Protein AF-A0A256Z987-F1 (afdb_monomer_lite)

Foldseek 3Di:
DADFDVPVQVVVQVCLCVPQVAHWAQLCVVPPVRGRHIHDDPPDDPVVVVSNVVSVVVSVVVVVVVVPD

Radius of gyration: 12.44 Å; chains: 1; bounding box: 28×29×30 Å

pLDDT: mean 81.74, std 18.17, range [29.16, 95.81]

Secondary structure (DSSP, 8-state):
-----TTHHHHHHHHHHHHH----EEGGGG-GGGTT-EE----S-HHHHHHHHHHHHHHHHHHHHHTT-

Sequence (69 aa):
MCLAKRGILCEFCFALLEDEGVSTTPGSVFGESGEGHIRVSYATDLETLSEAVKKIKIFVDKYAHHKAS

Structure (mmCIF, N/CA/C/O backbone):
data_AF-A0A256Z987-F1
#
_entry.id   AF-A0A256Z987-F1
#
loop_
_atom_site.group_PDB
_atom_site.id
_atom_site.type_symbol
_atom_site.label_atom_id
_atom_site.label_alt_id
_atom_site.label_comp_id
_atom_site.label_asym_id
_atom_site.label_entity_id
_atom_site.label_seq_id
_atom_site.pdbx_PDB_ins_code
_atom_site.Cartn_x
_atom_site.Cartn_y
_atom_site.Cartn_z
_atom_site.occupancy
_atom_site.B_iso_or_equiv
_atom_site.auth_seq_id
_atom_site.auth_comp_id
_atom_site.auth_asym_id
_atom_site.auth_atom_id
_atom_site.pdbx_PDB_model_num
ATOM 1 N N . MET A 1 1 ? 6.034 -13.625 -1.598 1.00 34.19 1 MET A N 1
ATOM 2 C CA . MET A 1 1 ? 5.065 -14.369 -2.433 1.00 34.19 1 MET A CA 1
ATOM 3 C C . MET A 1 1 ? 4.978 -13.629 -3.761 1.00 34.19 1 MET A C 1
ATOM 5 O O . MET A 1 1 ? 4.491 -12.510 -3.776 1.00 34.19 1 MET A O 1
ATOM 9 N N . CYS A 1 2 ? 5.585 -14.175 -4.817 1.00 29.16 2 CYS A N 1
ATOM 10 C CA . CYS A 1 2 ? 5.795 -13.499 -6.102 1.00 29.16 2 CYS A CA 1
ATOM 11 C C . CYS A 1 2 ? 4.524 -13.579 -6.971 1.00 29.16 2 CYS A C 1
ATOM 13 O O . CYS A 1 2 ? 4.061 -14.680 -7.261 1.00 29.16 2 CYS A O 1
ATOM 15 N N . LEU A 1 3 ? 3.955 -12.440 -7.380 1.00 45.91 3 LEU A N 1
ATOM 16 C CA . LEU A 1 3 ? 2.828 -12.363 -8.325 1.00 45.91 3 LEU A CA 1
ATOM 17 C C . LEU A 1 3 ? 3.164 -11.381 -9.459 1.00 45.91 3 LEU A C 1
ATOM 19 O O . LEU A 1 3 ? 2.576 -10.309 -9.584 1.00 45.91 3 LEU A O 1
ATOM 23 N N . ALA A 1 4 ? 4.145 -11.742 -10.285 1.00 42.56 4 ALA A N 1
ATOM 24 C CA . ALA A 1 4 ? 4.511 -10.993 -11.482 1.00 42.56 4 ALA A CA 1
ATOM 25 C C . ALA A 1 4 ? 3.647 -11.429 -12.682 1.00 42.56 4 ALA A C 1
ATOM 27 O O . ALA A 1 4 ? 3.893 -12.441 -13.333 1.00 42.56 4 ALA A O 1
ATOM 28 N N . LYS A 1 5 ? 2.611 -10.641 -12.979 1.00 41.09 5 LYS A N 1
ATOM 29 C CA . LYS A 1 5 ? 2.053 -10.465 -14.328 1.00 41.09 5 LYS A CA 1
ATOM 30 C C . LYS A 1 5 ? 1.734 -8.978 -14.462 1.00 41.09 5 LYS A C 1
ATOM 32 O O . LYS A 1 5 ? 1.006 -8.451 -13.625 1.00 41.09 5 LYS A O 1
ATOM 37 N N . ARG A 1 6 ? 2.299 -8.330 -15.487 1.00 43.75 6 ARG A N 1
ATOM 38 C CA . ARG A 1 6 ? 2.407 -6.873 -15.769 1.00 43.75 6 ARG A CA 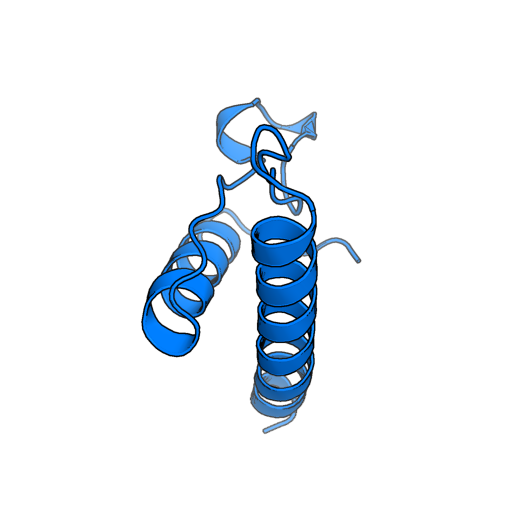1
ATOM 39 C C . ARG A 1 6 ? 1.129 -5.992 -15.694 1.00 43.75 6 ARG A C 1
ATOM 41 O O . ARG A 1 6 ? 1.203 -4.832 -16.068 1.00 43.75 6 ARG A O 1
ATOM 48 N N . GLY A 1 7 ? -0.000 -6.482 -15.175 1.00 52.94 7 GLY A N 1
ATOM 49 C CA . GLY A 1 7 ? -1.218 -5.701 -14.877 1.00 52.94 7 GLY A CA 1
ATOM 50 C C . GLY A 1 7 ? -1.776 -5.887 -13.455 1.00 52.94 7 GLY A C 1
ATOM 51 O O . GLY A 1 7 ? -2.335 -4.956 -12.889 1.00 52.94 7 GLY A O 1
ATOM 52 N N . ILE A 1 8 ? -1.522 -7.033 -12.816 1.00 65.19 8 ILE A N 1
ATOM 53 C CA . ILE A 1 8 ? -2.167 -7.428 -11.547 1.00 65.19 8 ILE A CA 1
ATOM 54 C C . ILE A 1 8 ? -1.694 -6.572 -10.366 1.00 65.19 8 ILE A C 1
ATOM 56 O O . ILE A 1 8 ? -2.437 -6.332 -9.421 1.00 65.19 8 ILE A O 1
ATOM 60 N N . LEU A 1 9 ? -0.439 -6.116 -10.392 1.00 74.69 9 LEU A N 1
ATOM 61 C CA . LEU A 1 9 ? 0.142 -5.406 -9.254 1.00 74.69 9 LEU A CA 1
ATOM 62 C C . LEU A 1 9 ? -0.311 -3.945 -9.175 1.00 74.69 9 LEU A C 1
ATOM 64 O O . LEU A 1 9 ? -0.483 -3.420 -8.080 1.00 74.69 9 LEU A O 1
ATOM 68 N N . CYS A 1 10 ? -0.539 -3.302 -10.324 1.00 81.81 10 CYS A N 1
ATOM 69 C CA . CYS A 1 10 ? -1.161 -1.982 -10.355 1.00 81.81 10 CYS A CA 1
ATOM 70 C C . CYS A 1 10 ? -2.601 -2.068 -9.847 1.00 81.81 10 CYS A C 1
ATOM 72 O O . CYS A 1 10 ? -2.975 -1.282 -8.986 1.00 81.81 10 CYS A O 1
ATOM 74 N N . GLU A 1 11 ? -3.369 -3.057 -10.311 1.00 86.12 11 GLU A N 1
ATOM 75 C CA . GLU A 1 11 ? -4.730 -3.311 -9.822 1.00 86.12 11 GLU A CA 1
ATOM 76 C C . GLU A 1 11 ? -4.751 -3.585 -8.314 1.00 86.12 11 GLU A C 1
ATOM 78 O O . GLU A 1 11 ? -5.582 -3.029 -7.610 1.00 86.12 11 GLU A O 1
ATOM 83 N N . PHE A 1 12 ? -3.788 -4.352 -7.793 1.00 88.25 12 PHE A N 1
ATOM 84 C CA . PHE A 1 12 ? -3.634 -4.563 -6.353 1.00 88.25 12 PHE A CA 1
ATOM 85 C C . PHE A 1 12 ? -3.390 -3.249 -5.596 1.00 88.25 12 PHE A C 1
ATOM 87 O O . PHE A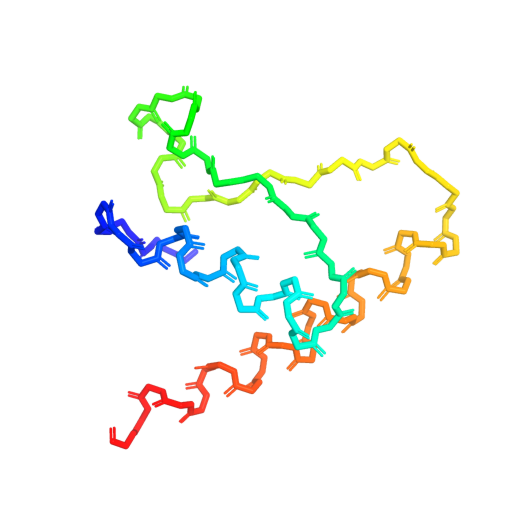 1 12 ? -4.030 -3.001 -4.577 1.00 88.25 12 PHE A O 1
ATOM 94 N N . CYS A 1 13 ? -2.476 -2.398 -6.077 1.00 90.12 13 CYS A N 1
ATOM 95 C CA . CYS A 1 13 ? -2.203 -1.100 -5.455 1.00 90.12 13 CYS A CA 1
ATOM 96 C C . CYS A 1 13 ? -3.426 -0.170 -5.494 1.00 90.12 13 CYS A C 1
ATOM 98 O O . CYS A 1 13 ? -3.663 0.542 -4.521 1.00 90.12 13 CYS A O 1
ATOM 100 N N . PHE A 1 14 ? -4.194 -0.183 -6.587 1.00 90.56 14 PHE A N 1
ATOM 101 C CA . PHE A 1 14 ? -5.436 0.582 -6.704 1.00 90.56 14 PHE A CA 1
ATOM 102 C C . PHE A 1 14 ? -6.528 0.048 -5.776 1.00 90.56 14 PHE A C 1
ATOM 104 O O . PHE A 1 14 ? -7.103 0.831 -5.033 1.00 90.56 14 PHE A O 1
ATOM 111 N N . ALA A 1 15 ? -6.755 -1.263 -5.737 1.00 91.56 15 ALA A N 1
ATOM 112 C CA . ALA A 1 15 ? -7.745 -1.870 -4.850 1.00 91.56 15 ALA A CA 1
ATOM 113 C C . ALA A 1 15 ? -7.413 -1.630 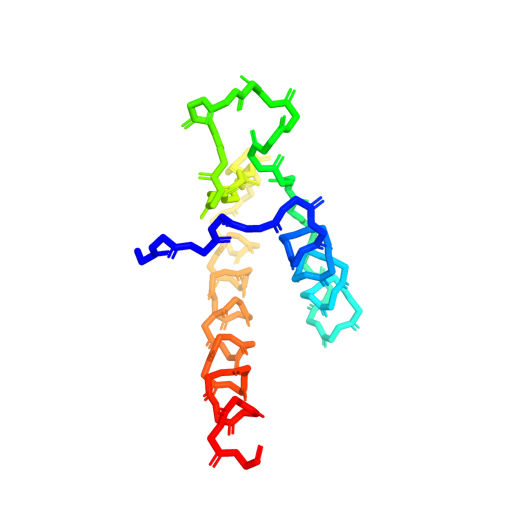-3.366 1.00 91.56 15 ALA A C 1
ATOM 115 O O . ALA A 1 15 ? -8.291 -1.284 -2.586 1.00 91.56 15 ALA A O 1
ATOM 116 N N . LEU A 1 16 ? -6.137 -1.717 -2.973 1.00 91.50 16 LEU A N 1
ATOM 117 C CA . LEU A 1 16 ? -5.706 -1.380 -1.611 1.00 91.50 16 LEU A CA 1
ATOM 118 C C . LEU A 1 16 ? -5.972 0.098 -1.263 1.00 91.50 16 LEU A C 1
ATOM 120 O O . LEU A 1 16 ? -6.299 0.429 -0.118 1.00 91.50 16 LEU A O 1
ATOM 124 N N . LEU A 1 17 ? -5.823 0.990 -2.244 1.00 92.88 17 LEU A N 1
ATOM 125 C CA . LEU A 1 17 ? -6.134 2.404 -2.084 1.00 92.88 17 LEU A CA 1
ATOM 126 C C . LEU A 1 17 ? -7.646 2.644 -1.976 1.00 92.88 17 LEU A C 1
ATOM 128 O O . LEU A 1 17 ? -8.055 3.419 -1.118 1.00 92.88 17 LEU A O 1
ATOM 132 N N . GLU A 1 18 ? -8.461 1.997 -2.807 1.00 92.81 18 GLU A N 1
ATOM 133 C CA . GLU A 1 18 ? -9.922 2.151 -2.794 1.00 92.81 18 GLU A CA 1
ATOM 134 C C . GLU A 1 18 ? -10.561 1.551 -1.534 1.00 92.81 18 GLU A C 1
ATOM 136 O O . GLU A 1 18 ? -11.368 2.219 -0.888 1.00 92.81 18 GLU A O 1
ATOM 141 N N . ASP A 1 19 ? -10.162 0.339 -1.145 1.00 92.56 19 ASP A N 1
ATOM 142 C CA . ASP A 1 19 ? -10.798 -0.395 -0.046 1.00 92.56 19 ASP A CA 1
ATOM 143 C C . ASP A 1 19 ? -10.364 0.108 1.332 1.00 92.56 19 ASP A C 1
ATOM 145 O O . ASP A 1 19 ? -11.176 0.216 2.252 1.00 92.56 19 ASP A O 1
ATOM 149 N N . GLU A 1 20 ? -9.071 0.392 1.504 1.00 94.44 20 GLU A N 1
ATOM 150 C CA . GLU A 1 20 ? -8.505 0.689 2.824 1.00 94.44 20 GLU A CA 1
ATOM 151 C C . GLU A 1 20 ? -7.904 2.103 2.930 1.00 94.44 20 GLU A C 1
ATOM 153 O O . GLU A 1 20 ? -7.512 2.547 4.021 1.00 94.44 20 GLU A O 1
ATOM 158 N N . GLY A 1 21 ? -7.827 2.843 1.819 1.00 93.69 21 GLY A N 1
ATOM 159 C CA . GLY A 1 21 ? -7.244 4.185 1.786 1.00 93.69 21 GLY A CA 1
ATOM 160 C C . GLY A 1 21 ? -5.719 4.195 1.905 1.00 93.69 21 GLY A C 1
ATOM 161 O O . GLY A 1 21 ? -5.157 5.186 2.370 1.00 93.69 21 GLY A O 1
ATOM 162 N N . VAL A 1 22 ? -5.033 3.102 1.546 1.00 93.44 22 VAL A N 1
ATOM 163 C CA . VAL A 1 22 ? -3.570 2.994 1.674 1.00 93.44 22 VAL 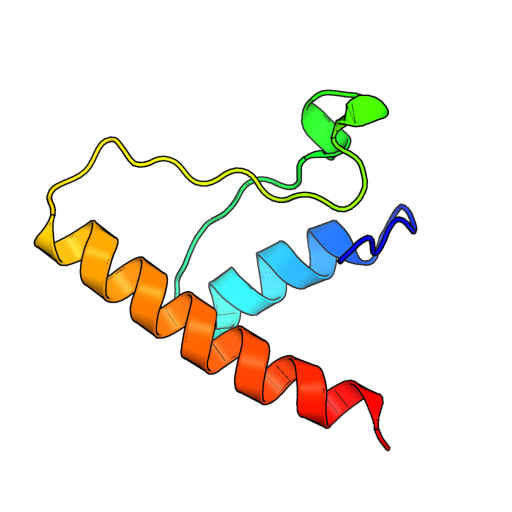A CA 1
ATOM 164 C C . VAL A 1 22 ? -2.900 3.088 0.306 1.00 93.44 22 VAL A C 1
ATOM 166 O O . VAL A 1 22 ? -2.963 2.170 -0.508 1.00 93.44 22 VAL A O 1
ATOM 169 N N . SER A 1 23 ? -2.197 4.196 0.065 1.00 93.19 23 SER A N 1
ATOM 170 C CA . SER A 1 23 ? -1.428 4.389 -1.168 1.00 93.19 23 SER A CA 1
ATOM 171 C C . SER A 1 23 ? -0.096 3.641 -1.118 1.00 93.19 23 SER A C 1
ATOM 173 O O . SER A 1 23 ? 0.684 3.780 -0.174 1.00 93.19 23 SER A O 1
ATOM 175 N N . THR A 1 24 ? 0.185 2.859 -2.159 1.00 92.56 24 THR A N 1
ATOM 176 C CA . THR A 1 24 ? 1.448 2.128 -2.326 1.00 92.56 24 THR A CA 1
ATOM 177 C C . THR A 1 24 ? 1.959 2.275 -3.753 1.00 92.56 24 THR A C 1
ATOM 179 O O . THR A 1 24 ? 1.207 2.605 -4.668 1.00 92.56 24 THR A O 1
ATOM 182 N N . THR A 1 25 ? 3.261 2.073 -3.960 1.00 91.06 25 THR A N 1
ATOM 183 C CA . THR A 1 25 ? 3.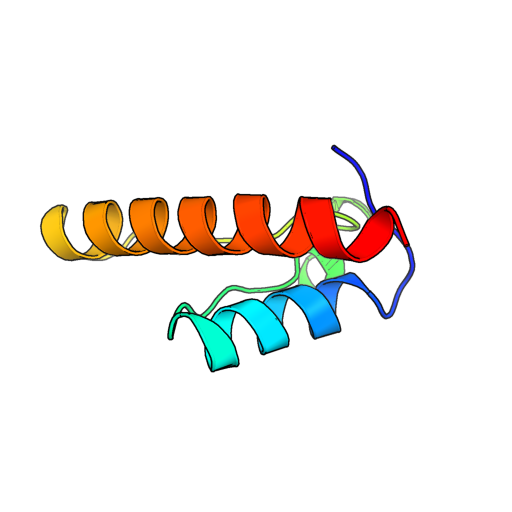856 2.153 -5.301 1.00 91.06 25 THR A CA 1
ATOM 184 C C . THR A 1 25 ? 4.129 0.745 -5.834 1.00 91.06 25 THR A C 1
ATOM 186 O O . THR A 1 25 ? 4.833 -0.009 -5.156 1.00 91.06 25 THR A O 1
ATOM 189 N N . PRO A 1 26 ? 3.654 0.375 -7.037 1.00 90.75 26 PRO A N 1
ATOM 190 C CA . PRO A 1 26 ? 4.003 -0.907 -7.635 1.00 90.75 26 PRO A CA 1
ATOM 191 C C . PRO A 1 26 ? 5.501 -0.942 -7.950 1.00 90.75 26 PRO A C 1
ATOM 193 O O . PRO A 1 26 ? 6.055 -0.008 -8.522 1.00 90.75 26 PRO A O 1
ATOM 196 N N . GLY A 1 27 ? 6.172 -2.028 -7.582 1.00 88.19 27 GLY A N 1
ATOM 197 C CA . GLY A 1 27 ? 7.620 -2.178 -7.704 1.00 88.19 27 GLY A CA 1
ATOM 198 C C . GLY A 1 27 ? 8.117 -2.207 -9.149 1.00 88.19 27 GLY A C 1
ATOM 199 O O . GLY A 1 27 ? 9.265 -1.856 -9.402 1.00 88.19 27 GLY A O 1
ATOM 200 N N . SER A 1 28 ? 7.239 -2.513 -10.109 1.00 86.31 28 SER A N 1
ATOM 201 C CA . SER A 1 28 ? 7.545 -2.489 -11.544 1.00 86.31 28 SER A CA 1
ATOM 202 C C . SER A 1 28 ? 8.026 -1.122 -12.045 1.00 86.31 28 SER A C 1
ATOM 204 O O . SER A 1 28 ? 8.728 -1.062 -13.051 1.00 86.31 28 SER A O 1
ATOM 206 N N . VAL A 1 29 ? 7.705 -0.021 -11.349 1.00 87.38 29 VAL A N 1
ATOM 207 C CA . VAL A 1 29 ? 8.225 1.316 -11.700 1.00 87.38 29 VAL A CA 1
ATOM 208 C C . VAL A 1 29 ? 9.723 1.470 -11.408 1.00 87.38 29 VAL A C 1
ATOM 210 O O . VAL A 1 29 ? 10.347 2.395 -11.916 1.00 87.38 29 VAL A O 1
ATOM 213 N N . PHE A 1 30 ? 10.306 0.570 -10.610 1.00 87.06 30 PHE A N 1
ATOM 214 C CA . PHE A 1 30 ? 11.735 0.539 -10.278 1.00 87.06 30 PHE A CA 1
ATOM 215 C C . PHE A 1 30 ? 12.528 -0.452 -11.148 1.00 87.06 30 PHE A C 1
ATOM 217 O O . PHE A 1 30 ? 13.699 -0.708 -10.875 1.00 87.06 30 PHE A O 1
ATOM 224 N N . GLY A 1 31 ? 11.910 -0.993 -12.203 1.00 85.62 31 GLY A N 1
ATOM 225 C CA . GLY A 1 31 ? 12.517 -1.953 -13.123 1.00 85.62 31 GLY A CA 1
ATOM 226 C C . GLY A 1 31 ? 12.107 -3.400 -12.851 1.00 85.62 31 GLY A C 1
ATOM 227 O O . GLY A 1 31 ? 11.321 -3.691 -11.949 1.00 85.62 31 GLY A O 1
ATOM 228 N N . GLU A 1 32 ? 12.652 -4.319 -13.649 1.00 84.62 32 GLU A N 1
ATOM 229 C CA . GLU A 1 32 ? 12.267 -5.740 -13.640 1.00 84.62 32 GLU A CA 1
ATOM 230 C C . GLU A 1 32 ? 12.505 -6.413 -12.282 1.00 84.62 32 GLU A C 1
ATOM 232 O O . GLU A 1 32 ? 11.690 -7.213 -11.831 1.00 84.62 32 GLU A O 1
ATOM 237 N N . SER A 1 33 ? 13.561 -6.014 -11.567 1.00 85.00 33 SER A N 1
ATOM 238 C CA . SER A 1 33 ? 13.861 -6.510 -10.217 1.00 85.00 33 SER A CA 1
ATOM 239 C C . SER A 1 33 ? 12.784 -6.170 -9.178 1.00 85.00 33 SER A C 1
ATOM 241 O O . SER A 1 33 ? 12.749 -6.782 -8.113 1.00 85.00 33 SER A O 1
ATOM 243 N N . GLY A 1 34 ? 11.922 -5.188 -9.457 1.00 80.94 34 GLY A N 1
ATOM 244 C CA . GLY A 1 34 ? 10.797 -4.802 -8.608 1.00 80.94 34 GLY A CA 1
ATOM 245 C C . GLY A 1 34 ? 9.468 -5.452 -9.002 1.00 80.94 34 GLY A C 1
ATOM 246 O O . GLY A 1 34 ? 8.451 -5.199 -8.352 1.00 80.94 34 GLY A O 1
ATOM 247 N N . GLU A 1 35 ? 9.429 -6.289 -10.044 1.00 84.19 35 GLU A N 1
ATOM 248 C CA . GLU A 1 35 ? 8.202 -6.990 -10.420 1.00 84.19 35 GLU A CA 1
ATOM 249 C C . GLU A 1 35 ? 7.707 -7.898 -9.277 1.00 84.19 35 GLU A C 1
ATOM 251 O O . GLU A 1 35 ? 8.475 -8.535 -8.553 1.00 84.19 35 GLU A O 1
ATOM 256 N N . GLY A 1 36 ? 6.387 -7.915 -9.072 1.00 83.38 36 GLY A N 1
ATOM 257 C CA . GLY A 1 36 ? 5.744 -8.691 -8.006 1.00 83.38 36 GLY A CA 1
ATOM 258 C C . GLY A 1 36 ? 5.902 -8.132 -6.584 1.00 83.38 36 GLY A C 1
ATOM 259 O O . GLY A 1 36 ? 5.450 -8.790 -5.649 1.00 83.38 36 GLY A O 1
ATOM 260 N N . HIS A 1 37 ? 6.500 -6.947 -6.406 1.00 88.00 37 HIS A N 1
ATOM 261 C CA . HIS A 1 37 ? 6.692 -6.299 -5.103 1.00 88.00 37 HIS A CA 1
ATOM 262 C C . HIS A 1 37 ? 6.013 -4.931 -5.036 1.00 88.00 37 HIS A C 1
ATOM 264 O O . HIS A 1 37 ? 5.907 -4.239 -6.039 1.00 88.00 37 HIS A O 1
ATOM 270 N N . ILE A 1 38 ? 5.599 -4.499 -3.847 1.00 90.38 38 ILE A N 1
ATOM 271 C CA . ILE A 1 38 ? 5.116 -3.131 -3.613 1.00 90.38 38 ILE A CA 1
ATOM 272 C C . ILE A 1 38 ? 6.114 -2.369 -2.744 1.00 90.38 38 ILE A C 1
ATOM 274 O O . ILE A 1 38 ? 6.784 -2.952 -1.892 1.00 90.38 38 ILE A O 1
ATOM 278 N N . ARG A 1 39 ? 6.195 -1.055 -2.941 1.00 91.75 39 ARG A N 1
ATOM 279 C CA . ARG A 1 39 ? 6.979 -0.146 -2.107 1.00 91.75 39 ARG A CA 1
ATOM 280 C C . ARG A 1 39 ? 6.048 0.667 -1.216 1.00 91.75 39 ARG A C 1
ATOM 282 O O . ARG A 1 39 ? 5.091 1.274 -1.700 1.00 91.75 39 ARG A O 1
ATOM 289 N N . VAL A 1 40 ? 6.401 0.736 0.064 1.00 91.44 40 VAL A N 1
ATOM 290 C CA . VAL A 1 40 ? 5.720 1.539 1.085 1.00 91.44 40 VAL A CA 1
ATOM 291 C C . VAL A 1 40 ? 6.690 2.594 1.612 1.00 91.44 40 VAL A C 1
ATOM 293 O O . VAL A 1 40 ? 7.852 2.290 1.882 1.00 91.44 40 VAL A O 1
ATOM 296 N N . SER A 1 41 ? 6.227 3.839 1.732 1.00 90.69 41 SER A N 1
ATOM 297 C CA . SER A 1 41 ? 6.979 4.892 2.419 1.00 90.69 41 SER A CA 1
ATOM 298 C C . SER A 1 41 ? 6.730 4.791 3.920 1.00 90.69 41 SER A C 1
ATOM 300 O O . SER A 1 41 ? 5.579 4.772 4.343 1.00 90.69 41 SER A O 1
ATOM 302 N N . TYR A 1 42 ? 7.796 4.755 4.718 1.00 90.50 42 TYR A N 1
ATOM 303 C CA . TYR A 1 42 ? 7.710 4.774 6.183 1.00 90.50 42 TYR A CA 1
ATOM 304 C C . TYR A 1 42 ? 7.945 6.174 6.773 1.00 90.50 42 TYR A C 1
ATOM 306 O O . TYR A 1 42 ? 8.004 6.319 7.989 1.00 90.50 42 TYR A O 1
ATOM 314 N N . ALA A 1 43 ? 8.119 7.200 5.931 1.00 91.44 43 ALA A N 1
ATOM 315 C CA . ALA A 1 43 ? 8.413 8.574 6.344 1.00 91.44 43 ALA A CA 1
ATOM 316 C C . ALA A 1 43 ? 7.160 9.289 6.891 1.00 91.44 43 ALA A C 1
ATOM 318 O O . ALA A 1 43 ? 6.668 10.252 6.311 1.00 91.44 43 ALA A O 1
ATOM 319 N N . THR A 1 44 ? 6.620 8.764 7.986 1.00 91.06 44 THR A N 1
ATOM 320 C CA . THR A 1 44 ? 5.437 9.242 8.706 1.00 91.06 44 THR A CA 1
ATOM 321 C C . THR A 1 44 ? 5.574 8.871 10.189 1.00 91.06 44 THR A C 1
ATOM 323 O O . THR A 1 44 ? 6.579 8.281 10.593 1.00 91.06 44 THR A O 1
ATOM 326 N N . ASP A 1 45 ? 4.615 9.253 11.025 1.00 94.62 45 ASP A N 1
ATOM 327 C CA . ASP A 1 45 ? 4.602 8.885 12.437 1.00 94.62 45 ASP A CA 1
ATOM 328 C C . ASP A 1 45 ? 4.261 7.392 12.643 1.00 94.62 45 ASP A C 1
ATOM 330 O O . ASP A 1 45 ? 3.721 6.705 11.770 1.00 94.62 45 ASP A O 1
ATOM 334 N N . LEU A 1 46 ? 4.620 6.860 13.814 1.00 93.75 46 LEU A N 1
ATOM 335 C CA . LEU A 1 46 ? 4.454 5.436 14.126 1.00 93.75 46 LEU A CA 1
ATOM 336 C C . LEU A 1 46 ? 2.988 5.004 14.218 1.00 93.75 46 LEU A C 1
ATOM 338 O O . LEU A 1 46 ? 2.694 3.830 13.986 1.00 93.75 46 LEU A O 1
ATOM 342 N N . GLU A 1 47 ? 2.086 5.917 14.573 1.00 95.00 47 GLU A N 1
ATOM 343 C CA . GLU A 1 47 ? 0.661 5.624 14.696 1.00 95.00 47 GLU A CA 1
ATOM 344 C C . GLU A 1 47 ? 0.067 5.396 13.306 1.00 95.00 47 GLU A C 1
ATOM 346 O O . GLU A 1 47 ? -0.417 4.297 13.028 1.00 95.00 47 GLU A O 1
ATOM 351 N N . THR A 1 48 ? 0.271 6.350 12.395 1.00 93.69 48 THR A N 1
ATOM 352 C CA . THR A 1 48 ? -0.106 6.247 10.981 1.00 93.69 48 THR A CA 1
ATOM 353 C C . THR A 1 48 ? 0.484 4.994 10.331 1.00 93.69 48 THR A C 1
ATOM 355 O O . THR A 1 48 ? -0.213 4.256 9.629 1.00 93.69 48 THR A O 1
ATOM 358 N N . LEU A 1 49 ? 1.766 4.696 10.582 1.00 93.75 49 LEU A N 1
ATOM 359 C CA . LEU A 1 49 ? 2.410 3.502 10.031 1.00 93.75 49 LEU A CA 1
ATOM 360 C C . LEU A 1 49 ? 1.781 2.206 10.571 1.00 93.75 49 LEU A C 1
ATOM 362 O O . LEU A 1 49 ? 1.540 1.268 9.810 1.00 93.75 49 LEU A O 1
ATOM 366 N N . SER A 1 50 ? 1.494 2.149 11.873 1.00 94.50 50 SER A N 1
ATOM 367 C CA . SER A 1 50 ? 0.849 0.997 12.515 1.00 94.50 50 SER A CA 1
ATOM 368 C C . SER A 1 50 ? -0.556 0.757 11.961 1.00 94.50 50 SER A C 1
ATOM 370 O O . SER A 1 50 ? -0.924 -0.380 11.653 1.00 94.50 50 SER A O 1
ATOM 372 N N . GLU A 1 51 ? -1.335 1.820 11.770 1.00 95.50 51 GLU A N 1
ATOM 373 C CA . GLU A 1 51 ? -2.660 1.749 11.154 1.00 95.50 51 GLU A CA 1
ATOM 374 C C . GLU A 1 51 ? -2.601 1.286 9.699 1.00 95.50 51 GLU A C 1
ATOM 376 O O . GLU A 1 51 ? -3.352 0.388 9.310 1.00 95.50 51 GLU A O 1
ATOM 381 N N . ALA A 1 52 ? -1.672 1.827 8.907 1.00 94.75 52 ALA A N 1
ATOM 382 C CA . ALA A 1 52 ? -1.474 1.414 7.522 1.00 94.75 52 ALA A CA 1
ATOM 383 C C . ALA A 1 52 ? -1.142 -0.083 7.417 1.00 94.75 52 ALA A C 1
ATOM 385 O O . ALA A 1 52 ? -1.718 -0.788 6.589 1.00 94.75 52 ALA A O 1
ATOM 386 N N . VAL A 1 53 ? -0.273 -0.607 8.290 1.00 94.12 53 VAL A N 1
ATOM 387 C CA . VAL A 1 53 ? 0.064 -2.041 8.316 1.00 94.12 53 VAL A CA 1
ATOM 388 C C . VAL A 1 53 ? -1.148 -2.901 8.690 1.00 94.12 53 VAL A C 1
ATOM 390 O O . VAL A 1 53 ? -1.371 -3.943 8.067 1.00 94.12 53 VAL A O 1
ATOM 393 N N . LYS A 1 54 ? -1.969 -2.473 9.660 1.00 95.81 54 LYS A N 1
ATOM 394 C CA . LYS A 1 54 ? -3.212 -3.182 10.027 1.00 95.81 54 LYS A CA 1
ATOM 395 C C . LYS A 1 54 ? -4.189 -3.247 8.852 1.00 95.81 54 LYS A C 1
ATOM 397 O O . LYS A 1 54 ? -4.720 -4.316 8.564 1.00 95.81 54 LYS A O 1
ATOM 402 N N . LYS A 1 55 ? -4.382 -2.129 8.154 1.00 95.12 55 LYS A N 1
ATOM 403 C CA . LYS A 1 55 ? -5.219 -2.023 6.952 1.00 95.12 55 LYS A CA 1
ATOM 404 C C . LYS A 1 55 ? -4.735 -2.932 5.825 1.00 95.12 55 LYS A C 1
ATOM 406 O O . LYS A 1 55 ? -5.515 -3.708 5.282 1.00 95.12 55 LYS A O 1
ATOM 411 N N . ILE A 1 56 ? -3.429 -2.929 5.549 1.00 93.81 56 ILE A N 1
ATOM 412 C CA . ILE A 1 56 ? -2.817 -3.841 4.569 1.00 93.81 56 ILE A CA 1
ATOM 413 C C . ILE A 1 56 ? -3.094 -5.300 4.940 1.00 93.81 56 ILE A C 1
ATOM 415 O O . ILE A 1 56 ? -3.439 -6.095 4.069 1.00 93.81 56 ILE A O 1
ATOM 419 N N . LYS A 1 57 ? -2.978 -5.667 6.223 1.00 93.94 57 LYS A N 1
ATOM 420 C CA . LYS A 1 57 ? -3.294 -7.026 6.673 1.00 93.94 57 LYS A CA 1
ATOM 421 C C . LYS A 1 57 ? -4.755 -7.395 6.393 1.00 93.94 57 LYS A C 1
ATOM 423 O O . LYS A 1 57 ? -5.000 -8.455 5.826 1.00 93.94 57 LYS A O 1
ATOM 428 N N . ILE A 1 58 ? -5.697 -6.529 6.768 1.00 93.81 58 ILE A N 1
ATOM 429 C CA . ILE A 1 58 ? -7.134 -6.741 6.537 1.00 93.81 58 ILE A CA 1
ATOM 430 C C . ILE A 1 58 ? -7.414 -6.935 5.042 1.00 93.81 58 ILE A C 1
ATOM 432 O O . ILE A 1 58 ? -8.103 -7.883 4.666 1.00 93.81 58 ILE A O 1
ATOM 436 N N . PHE A 1 59 ? -6.840 -6.083 4.192 1.00 92.69 59 PHE A N 1
ATOM 437 C CA . PHE A 1 59 ? -6.974 -6.194 2.743 1.00 92.69 59 PHE A CA 1
ATOM 438 C C . PHE A 1 59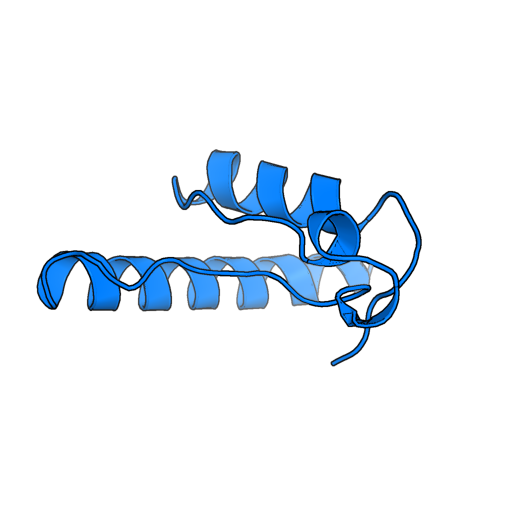 ? -6.435 -7.518 2.209 1.00 92.69 59 PHE A C 1
ATOM 440 O O . PHE A 1 59 ? -7.135 -8.214 1.483 1.00 92.69 59 PHE A O 1
ATOM 447 N N . VAL A 1 60 ? -5.210 -7.900 2.582 1.00 90.31 60 VAL A N 1
ATOM 448 C CA . VAL A 1 60 ? -4.585 -9.144 2.108 1.00 90.31 60 VAL A CA 1
ATOM 449 C C . VAL A 1 60 ? -5.389 -10.369 2.537 1.00 90.31 60 VAL A C 1
ATOM 451 O O . VAL A 1 60 ? -5.575 -11.274 1.722 1.00 90.31 60 VAL A O 1
ATOM 454 N N . ASP A 1 61 ? -5.901 -10.387 3.769 1.00 90.81 61 ASP A N 1
ATOM 455 C CA . ASP A 1 61 ? -6.754 -11.473 4.255 1.00 90.81 61 ASP A CA 1
ATOM 456 C C . ASP A 1 61 ? -8.035 -11.575 3.394 1.00 90.81 61 ASP A C 1
ATOM 458 O O . ASP A 1 61 ? -8.373 -12.662 2.926 1.00 90.81 61 ASP A O 1
ATOM 462 N N . LYS A 1 62 ? -8.698 -10.450 3.075 1.00 86.94 62 LYS A N 1
ATOM 463 C CA . LYS A 1 62 ? -9.867 -10.412 2.166 1.00 86.94 62 LYS A CA 1
ATOM 464 C C . LYS A 1 62 ? -9.519 -10.859 0.737 1.00 86.94 62 LYS A C 1
ATOM 466 O O . LYS A 1 62 ? -10.224 -11.678 0.147 1.00 86.94 62 LYS A O 1
ATOM 471 N N . TYR A 1 63 ? -8.426 -10.341 0.178 1.00 81.81 63 TYR A N 1
ATOM 472 C CA . TYR A 1 63 ? -8.021 -10.575 -1.212 1.00 81.81 63 TYR A CA 1
ATOM 473 C C . TYR A 1 63 ? -7.567 -12.023 -1.453 1.00 81.81 63 TYR A C 1
ATOM 475 O O . TYR A 1 63 ? -7.770 -12.571 -2.538 1.00 81.81 63 TYR A O 1
ATOM 483 N N . ALA A 1 64 ? -6.986 -12.673 -0.438 1.00 73.00 64 ALA A N 1
ATOM 484 C CA . ALA A 1 64 ? -6.618 -14.086 -0.491 1.00 73.00 64 ALA A CA 1
ATOM 485 C C . ALA A 1 64 ? -7.845 -15.003 -0.637 1.00 73.00 64 ALA A C 1
ATOM 487 O O . ALA A 1 64 ? -7.781 -15.999 -1.359 1.00 73.00 64 ALA A O 1
ATOM 488 N N . HIS A 1 65 ? -8.971 -14.647 -0.013 1.00 60.09 65 HIS A N 1
ATOM 489 C CA . HIS A 1 65 ? -10.217 -15.408 -0.121 1.00 60.09 65 HIS A CA 1
ATOM 490 C C . HIS A 1 65 ? -10.922 -15.225 -1.476 1.00 60.09 65 HIS A C 1
ATOM 492 O O . HIS A 1 65 ? -11.561 -16.159 -1.954 1.00 60.09 65 HIS A O 1
ATOM 498 N N . HIS A 1 66 ? -10.739 -14.086 -2.151 1.00 56.72 66 HIS A N 1
ATOM 499 C CA . HIS A 1 66 ? -11.343 -13.819 -3.464 1.00 56.72 66 HIS A CA 1
ATOM 500 C C . HIS A 1 66 ? -10.771 -14.654 -4.622 1.00 56.72 66 HIS A C 1
ATOM 502 O O . HIS A 1 66 ? -11.434 -14.808 -5.642 1.00 56.72 66 HIS A O 1
ATOM 508 N N . LYS A 1 67 ? -9.560 -15.211 -4.489 1.00 50.44 67 LYS A N 1
ATOM 509 C CA . LYS A 1 67 ? -8.939 -16.065 -5.522 1.00 50.44 67 LYS A CA 1
ATOM 510 C C . LYS A 1 67 ? -9.299 -17.552 -5.423 1.00 50.44 67 LYS A C 1
ATOM 512 O O . LYS A 1 67 ? -8.820 -18.330 -6.246 1.00 50.44 67 LYS A O 1
ATOM 517 N N . ALA A 1 68 ? -10.075 -17.953 -4.415 1.00 45.94 68 ALA A N 1
ATOM 518 C CA . ALA A 1 68 ? -10.458 -19.346 -4.187 1.00 45.94 68 ALA A CA 1
ATOM 519 C C . ALA A 1 68 ? -11.828 -19.734 -4.781 1.00 45.94 68 ALA A C 1
ATOM 521 O O . ALA A 1 68 ? -12.242 -20.877 -4.591 1.00 45.94 68 ALA A O 1
ATOM 522 N N . SER A 1 69 ? -12.520 -18.824 -5.480 1.00 34.34 69 SER A N 1
ATOM 523 C CA . SER A 1 69 ? -13.826 -19.082 -6.107 1.00 34.34 69 SER A CA 1
ATOM 524 C C . SER A 1 69 ? -13.829 -18.858 -7.611 1.00 34.34 69 SER A C 1
ATOM 526 O O . SER A 1 69 ? -12.969 -18.098 -8.107 1.00 34.34 69 SER A O 1
#